Protein AF-K2ABB3-F1 (afdb_monomer_lite)

Radius of gyration: 20.4 Å; chains: 1; bounding box: 61×23×44 Å

Structure (mmCIF, N/CA/C/O backbone):
data_AF-K2ABB3-F1
#
_entry.id   AF-K2ABB3-F1
#
loop_
_atom_site.group_PDB
_atom_site.id
_atom_site.type_symbol
_atom_site.label_atom_id
_atom_site.label_alt_id
_atom_site.label_comp_id
_atom_site.label_asym_id
_atom_site.label_entity_id
_atom_site.label_seq_id
_atom_site.pdbx_PDB_ins_code
_atom_site.Cartn_x
_atom_site.Cartn_y
_atom_site.Cartn_z
_atom_site.occupancy
_atom_site.B_iso_or_equiv
_atom_site.auth_seq_id
_atom_site.auth_comp_id
_atom_site.auth_asym_id
_atom_site.auth_atom_id
_atom_site.pdbx_PDB_model_num
ATOM 1 N N . ASP A 1 1 ? -18.739 -2.730 8.497 1.00 63.31 1 ASP A N 1
ATOM 2 C CA . ASP A 1 1 ? -17.291 -2.444 8.416 1.00 63.31 1 ASP A CA 1
ATOM 3 C C . ASP A 1 1 ? -17.010 -1.209 7.588 1.00 63.31 1 ASP A C 1
ATOM 5 O O . ASP A 1 1 ? -17.335 -1.192 6.406 1.00 63.31 1 ASP A O 1
ATOM 9 N N . TYR A 1 2 ? -16.434 -0.167 8.193 1.00 73.94 2 TYR A N 1
ATOM 10 C CA . TYR A 1 2 ? -15.951 0.973 7.418 1.00 73.94 2 TYR A CA 1
ATOM 11 C C . TYR A 1 2 ? -14.615 0.598 6.795 1.00 73.94 2 TYR A C 1
ATOM 13 O O . TYR A 1 2 ? -13.697 0.142 7.483 1.00 73.94 2 TYR A O 1
ATOM 21 N N . LYS A 1 3 ? -14.526 0.799 5.486 1.00 87.88 3 LYS A N 1
ATOM 22 C CA . LYS A 1 3 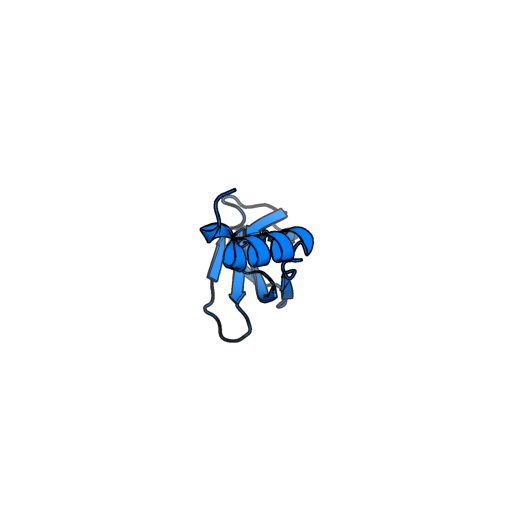? -13.290 0.628 4.740 1.00 87.88 3 LYS A CA 1
ATOM 23 C C . LYS A 1 3 ? -12.576 1.969 4.650 1.00 87.88 3 LYS A C 1
ATOM 25 O O . LYS A 1 3 ? -13.206 3.006 4.452 1.00 87.88 3 LYS A O 1
ATOM 30 N N . ILE A 1 4 ? -11.266 1.935 4.819 1.00 94.25 4 ILE A N 1
ATOM 31 C CA . ILE A 1 4 ? -10.384 3.082 4.681 1.00 94.25 4 ILE A CA 1
ATOM 32 C C . ILE A 1 4 ? -9.785 3.048 3.279 1.00 94.25 4 ILE A C 1
ATOM 34 O O . ILE A 1 4 ? -9.242 2.029 2.848 1.00 94.25 4 ILE A O 1
ATOM 38 N N . GLN A 1 5 ? -9.888 4.179 2.584 1.00 95.12 5 GLN A N 1
ATOM 39 C CA . GLN A 1 5 ? -9.144 4.432 1.360 1.00 95.12 5 GLN A CA 1
ATOM 40 C C . GLN A 1 5 ? -7.769 4.992 1.716 1.00 95.12 5 GLN A C 1
ATOM 42 O O . GLN A 1 5 ? -7.640 5.864 2.575 1.00 95.12 5 GLN A O 1
ATOM 47 N N . SER A 1 6 ? -6.732 4.479 1.070 1.00 95.38 6 SER A N 1
ATOM 48 C CA . SER A 1 6 ? -5.363 4.954 1.228 1.00 95.38 6 SER A CA 1
ATOM 49 C C . SER A 1 6 ? -4.738 5.159 -0.141 1.00 95.38 6 SER A C 1
ATOM 51 O O . SER A 1 6 ? -4.839 4.295 -1.013 1.00 95.38 6 SER A O 1
ATOM 53 N N . ILE A 1 7 ? -4.125 6.326 -0.315 1.00 95.56 7 ILE A N 1
ATOM 54 C CA . ILE A 1 7 ? -3.386 6.697 -1.518 1.00 95.56 7 ILE A CA 1
ATOM 55 C C . ILE A 1 7 ? -1.911 6.487 -1.203 1.00 95.56 7 ILE A C 1
ATOM 57 O O . ILE A 1 7 ? -1.396 7.047 -0.236 1.00 95.56 7 ILE A O 1
ATOM 61 N N . ILE A 1 8 ? -1.252 5.663 -2.005 1.00 95.81 8 ILE A N 1
ATOM 62 C CA . ILE A 1 8 ? 0.182 5.407 -1.912 1.00 95.81 8 ILE A CA 1
ATOM 63 C C . ILE A 1 8 ? 0.792 5.899 -3.213 1.00 95.81 8 ILE A C 1
ATOM 65 O O . ILE A 1 8 ? 0.384 5.464 -4.290 1.00 95.81 8 ILE A O 1
ATOM 69 N N . SER A 1 9 ? 1.754 6.810 -3.110 1.00 93.06 9 SER A N 1
ATOM 70 C CA . SER A 1 9 ? 2.414 7.403 -4.266 1.00 93.06 9 SER A CA 1
ATOM 71 C C . SER A 1 9 ? 3.927 7.268 -4.189 1.00 93.06 9 SER A C 1
ATOM 73 O O . SER A 1 9 ? 4.506 7.387 -3.110 1.00 93.06 9 SER A O 1
ATOM 75 N N . GLY A 1 10 ? 4.561 7.092 -5.341 1.00 91.62 10 GLY A N 1
ATOM 76 C CA . GLY A 1 10 ? 6.010 7.099 -5.494 1.00 91.62 10 GLY A CA 1
ATOM 77 C C . GLY A 1 10 ? 6.414 7.593 -6.879 1.00 91.62 10 GLY A C 1
ATOM 78 O O . GLY A 1 10 ? 5.578 7.716 -7.775 1.00 91.62 10 GLY A O 1
ATOM 79 N N . SER A 1 11 ? 7.699 7.875 -7.051 1.00 93.31 11 SER A N 1
ATOM 80 C CA . SER A 1 11 ? 8.277 8.260 -8.336 1.00 93.31 11 SER A CA 1
ATOM 81 C C . SER A 1 11 ? 9.579 7.518 -8.586 1.00 93.31 11 SER A C 1
ATOM 83 O O . SER A 1 11 ? 10.283 7.167 -7.638 1.00 93.31 11 SER A O 1
ATOM 85 N N . THR A 1 12 ? 9.899 7.329 -9.856 1.00 94.31 12 THR A N 1
ATOM 86 C CA . THR A 1 12 ? 11.163 6.766 -10.332 1.00 94.31 12 THR A CA 1
ATOM 87 C C . THR A 1 12 ? 11.890 7.789 -11.198 1.00 94.31 12 THR A C 1
ATOM 89 O O . THR A 1 12 ? 11.278 8.704 -11.752 1.00 94.31 12 THR A O 1
ATOM 92 N N . ASP A 1 13 ? 13.207 7.659 -11.284 1.00 93.62 13 ASP A N 1
ATOM 93 C CA . ASP A 1 13 ? 14.074 8.440 -12.172 1.00 93.62 13 ASP A CA 1
ATOM 94 C C . ASP A 1 13 ? 14.079 7.910 -13.615 1.00 93.62 13 ASP A C 1
ATOM 96 O O . ASP A 1 13 ? 14.438 8.638 -14.539 1.00 93.62 13 ASP A O 1
ATOM 100 N N . GLU A 1 14 ? 13.596 6.684 -13.822 1.00 93.25 14 GLU A N 1
ATOM 101 C CA . GLU A 1 14 ? 13.417 6.049 -15.128 1.00 93.25 14 GLU A CA 1
ATOM 102 C C . GLU A 1 14 ? 11.975 5.548 -15.336 1.00 93.25 14 GLU A C 1
ATOM 104 O O . GLU A 1 14 ? 11.212 5.370 -14.382 1.00 93.25 14 GLU A O 1
ATOM 109 N N . LEU A 1 15 ? 11.572 5.318 -16.593 1.00 95.75 15 LEU A N 1
ATOM 110 C CA . LEU A 1 15 ? 10.238 4.800 -16.922 1.00 95.75 15 LEU A CA 1
ATOM 111 C C . LEU A 1 15 ? 10.064 3.367 -16.406 1.00 95.75 15 LEU A C 1
ATOM 113 O O . LEU A 1 15 ? 10.672 2.431 -16.929 1.00 95.75 15 LEU A O 1
ATOM 117 N N . ALA A 1 16 ? 9.157 3.187 -15.448 1.00 95.75 16 ALA A N 1
ATOM 118 C CA . ALA A 1 16 ? 8.900 1.890 -14.840 1.00 95.75 16 ALA A CA 1
ATOM 119 C C . ALA A 1 16 ? 7.404 1.614 -14.668 1.00 95.75 16 ALA A C 1
ATOM 121 O O . ALA A 1 16 ? 6.564 2.509 -14.696 1.00 95.75 16 ALA A O 1
ATOM 122 N N . THR A 1 17 ? 7.058 0.346 -14.496 1.00 95.12 17 THR A N 1
ATOM 123 C CA . THR A 1 17 ? 5.780 -0.082 -13.914 1.00 95.12 17 THR A CA 1
ATOM 124 C C . THR A 1 17 ? 5.911 -0.115 -12.395 1.00 95.12 17 THR A C 1
ATOM 126 O O . THR A 1 17 ? 7.008 -0.333 -11.886 1.00 95.12 17 THR A O 1
ATOM 129 N N . GLY A 1 18 ? 4.812 0.104 -11.671 1.00 94.50 18 GLY A N 1
ATOM 130 C CA . GLY A 1 18 ? 4.784 0.093 -10.208 1.00 94.50 18 GLY A CA 1
ATOM 131 C C . GLY A 1 18 ? 3.826 -0.964 -9.659 1.00 94.50 18 GLY A C 1
ATOM 132 O O . GLY A 1 18 ? 2.695 -1.089 -10.127 1.00 94.50 18 GLY A O 1
ATOM 133 N N . GLU A 1 19 ? 4.261 -1.684 -8.630 1.00 95.69 19 GLU A N 1
ATOM 134 C CA . GLU A 1 19 ? 3.471 -2.619 -7.827 1.00 95.69 19 GLU A CA 1
ATOM 135 C C . GLU A 1 19 ? 3.591 -2.227 -6.347 1.00 95.69 19 GLU A C 1
ATOM 137 O O . GLU A 1 19 ? 4.691 -2.084 -5.813 1.00 95.69 19 GLU A O 1
ATOM 142 N N . ILE A 1 20 ? 2.466 -2.077 -5.652 1.00 96.62 20 ILE A N 1
ATOM 143 C CA . ILE A 1 20 ? 2.441 -1.945 -4.194 1.00 96.62 20 ILE A CA 1
ATOM 144 C C . ILE A 1 20 ? 2.293 -3.341 -3.603 1.00 96.62 20 ILE A C 1
ATOM 146 O O . ILE A 1 20 ? 1.275 -4.004 -3.809 1.00 96.62 20 ILE A O 1
ATOM 150 N N . LEU A 1 21 ? 3.279 -3.764 -2.819 1.00 96.31 21 LEU A N 1
ATOM 151 C CA . LEU A 1 21 ? 3.181 -4.953 -1.981 1.00 96.31 21 LEU A CA 1
ATOM 152 C C . LEU A 1 21 ? 2.800 -4.515 -0.575 1.00 96.31 21 LEU A C 1
ATOM 154 O O . LEU A 1 21 ? 3.449 -3.634 -0.012 1.00 96.31 21 LEU A O 1
ATOM 158 N N . TYR A 1 22 ? 1.759 -5.106 -0.004 1.00 97.31 22 TYR A N 1
ATOM 159 C CA . TYR A 1 22 ? 1.251 -4.709 1.302 1.00 97.31 22 TYR A CA 1
ATOM 160 C C . TYR A 1 22 ? 0.698 -5.889 2.091 1.00 97.31 22 TYR A C 1
ATOM 162 O O . TYR A 1 22 ? 0.233 -6.870 1.520 1.00 97.31 22 TYR A O 1
ATOM 170 N N . LYS A 1 23 ? 0.692 -5.769 3.418 1.00 97.44 23 LYS A N 1
ATOM 171 C CA . LYS A 1 23 ? 0.106 -6.761 4.322 1.00 97.44 23 LYS A CA 1
ATOM 172 C C . LYS A 1 23 ? -0.489 -6.131 5.572 1.00 97.44 23 LYS A C 1
ATOM 174 O O . LYS A 1 23 ? -0.111 -5.033 5.985 1.00 97.44 23 LYS A O 1
ATOM 179 N N . GLU A 1 24 ? -1.443 -6.840 6.162 1.00 97.06 24 GLU A N 1
ATOM 180 C CA . GLU A 1 24 ? -2.095 -6.461 7.415 1.00 97.06 24 GLU A CA 1
ATOM 181 C C . GLU A 1 24 ? -1.229 -6.894 8.609 1.00 97.06 24 GLU A C 1
ATOM 183 O O . GLU A 1 24 ? -1.002 -8.082 8.827 1.00 97.06 24 GLU A O 1
ATOM 188 N N . GLY A 1 25 ? -0.720 -5.942 9.391 1.00 95.25 25 GLY A N 1
ATOM 189 C CA . GLY A 1 25 ? 0.226 -6.223 10.470 1.00 95.25 25 GLY A CA 1
ATOM 190 C C . GLY A 1 25 ? 1.510 -6.917 9.987 1.00 95.25 25 GLY A C 1
ATOM 191 O O . GLY A 1 25 ? 1.853 -6.905 8.807 1.00 95.25 25 GLY A O 1
ATOM 192 N N . ARG A 1 26 ? 2.264 -7.524 10.912 1.00 91.00 26 ARG A N 1
ATOM 193 C CA . ARG A 1 26 ? 3.514 -8.231 10.565 1.00 91.00 26 ARG A CA 1
ATOM 194 C C . ARG A 1 26 ? 3.291 -9.641 10.016 1.00 91.00 26 ARG A C 1
ATOM 196 O O . ARG A 1 26 ? 4.139 -10.118 9.261 1.00 91.00 26 ARG A O 1
ATOM 203 N N . THR A 1 27 ? 2.183 -10.271 10.398 1.00 92.12 27 THR A N 1
ATOM 204 C CA . THR A 1 27 ? 1.883 -11.693 10.162 1.00 92.12 27 THR A CA 1
ATOM 205 C C . THR A 1 27 ? 0.743 -11.928 9.175 1.00 92.12 27 THR A C 1
ATOM 207 O O . THR A 1 27 ? 0.376 -13.077 8.966 1.00 92.12 27 THR A O 1
ATOM 210 N N . GLY A 1 28 ? 0.133 -10.876 8.625 1.00 93.56 28 GLY A N 1
ATOM 211 C CA . GLY A 1 28 ? -0.893 -11.029 7.597 1.00 93.56 28 GLY A CA 1
ATOM 212 C C . GLY A 1 28 ? -0.309 -11.444 6.250 1.00 93.56 28 GLY A C 1
ATOM 213 O O . GLY A 1 28 ? 0.894 -11.312 6.017 1.00 93.56 28 GLY A O 1
ATOM 214 N N . ASP A 1 29 ? -1.193 -11.899 5.365 1.00 96.25 29 ASP A N 1
ATOM 215 C CA . ASP A 1 29 ? -0.831 -12.330 4.017 1.00 96.25 29 ASP A CA 1
ATOM 216 C C . ASP A 1 29 ? -0.304 -11.169 3.169 1.00 96.25 29 ASP A C 1
ATOM 218 O O . ASP A 1 29 ? -0.849 -10.056 3.203 1.00 96.25 29 ASP A O 1
ATOM 222 N N . ASP A 1 30 ? 0.717 -11.459 2.364 1.00 95.50 30 ASP A N 1
ATOM 223 C CA . ASP A 1 30 ? 1.226 -10.531 1.364 1.00 95.50 30 ASP A CA 1
ATOM 224 C C . ASP A 1 30 ? 0.215 -10.377 0.223 1.00 95.50 30 ASP A C 1
ATOM 226 O O . ASP A 1 30 ? -0.232 -11.338 -0.405 1.00 95.50 30 ASP A O 1
ATOM 230 N N . LYS A 1 31 ? -0.136 -9.127 -0.058 1.00 96.69 31 LYS A N 1
ATOM 231 C CA . LYS A 1 31 ? -1.035 -8.718 -1.132 1.00 96.69 31 LYS A CA 1
ATOM 232 C C . LYS A 1 31 ? -0.306 -7.786 -2.081 1.00 96.69 31 LYS A C 1
ATOM 234 O O . LYS A 1 31 ? 0.653 -7.113 -1.710 1.00 96.69 31 LYS A O 1
ATOM 239 N N . LYS A 1 32 ? -0.789 -7.744 -3.318 1.00 95.69 32 LYS A N 1
ATOM 240 C CA . LYS A 1 32 ? -0.232 -6.939 -4.403 1.00 95.69 32 LYS A CA 1
ATOM 241 C C . LYS A 1 32 ? -1.314 -6.045 -4.989 1.00 95.69 32 LYS A C 1
ATOM 243 O O . LYS A 1 32 ? -2.483 -6.431 -5.036 1.00 95.69 32 LYS A O 1
ATOM 248 N N . PHE A 1 33 ? -0.923 -4.849 -5.400 1.00 95.50 33 PHE A N 1
ATOM 249 C CA . PHE A 1 33 ? -1.767 -3.904 -6.115 1.00 95.50 33 PHE A CA 1
ATOM 250 C C . PHE A 1 33 ? -0.945 -3.270 -7.235 1.00 95.50 33 PHE A C 1
ATOM 252 O O . PHE A 1 33 ? 0.044 -2.587 -6.971 1.00 95.50 33 PHE A O 1
ATOM 259 N N . GLU A 1 34 ? -1.341 -3.511 -8.479 1.00 93.94 34 GLU A N 1
ATOM 260 C CA . GLU A 1 34 ? -0.708 -2.897 -9.645 1.00 93.94 34 GLU A CA 1
ATOM 261 C C . GLU A 1 34 ? -1.117 -1.428 -9.743 1.00 93.94 34 GLU A C 1
ATOM 263 O O . GLU A 1 34 ? -2.292 -1.087 -9.611 1.00 93.94 34 GLU A O 1
ATOM 268 N N . VAL A 1 35 ? -0.136 -0.546 -9.928 1.00 90.06 35 VAL A N 1
ATOM 269 C CA . VAL A 1 35 ? -0.342 0.902 -9.829 1.00 90.06 35 VAL A CA 1
ATOM 270 C C . VAL A 1 35 ? -0.619 1.542 -11.186 1.00 90.06 35 VAL A C 1
ATOM 272 O O . VAL A 1 35 ? -1.523 2.365 -11.316 1.00 90.06 35 VAL A O 1
ATOM 275 N N . ASN A 1 36 ? 0.141 1.151 -12.208 1.00 81.56 36 ASN A N 1
ATOM 276 C CA . ASN A 1 36 ? 0.020 1.678 -13.562 1.00 81.56 36 ASN A CA 1
ATOM 277 C C . ASN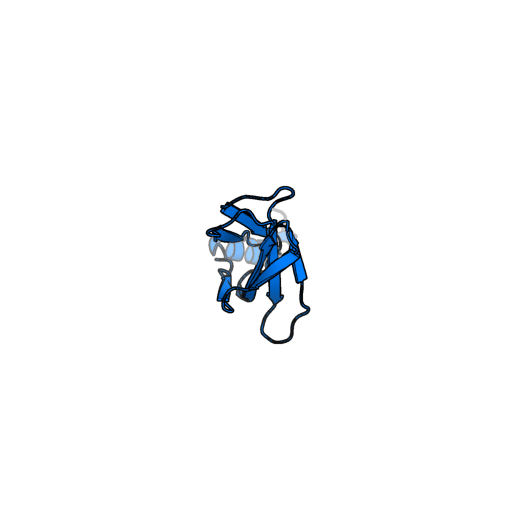 A 1 36 ? 0.020 0.506 -14.546 1.00 81.56 36 ASN A C 1
ATOM 279 O O . ASN A 1 36 ? 0.878 -0.369 -14.458 1.00 81.56 36 ASN A O 1
ATOM 283 N N . SER A 1 37 ? -0.879 0.534 -15.529 1.00 76.69 37 SER A N 1
ATOM 284 C CA . SER A 1 37 ? -0.888 -0.431 -16.638 1.00 76.69 37 SER A CA 1
ATOM 285 C C . SER A 1 37 ? 0.184 -0.144 -17.698 1.00 76.69 37 SER A C 1
ATOM 287 O O . SER A 1 37 ? 0.471 -1.002 -18.527 1.00 76.69 37 SER A O 1
ATOM 289 N N . ALA A 1 38 ? 0.758 1.063 -17.695 1.00 87.75 38 ALA A N 1
ATOM 290 C CA . ALA A 1 38 ? 1.813 1.492 -18.606 1.00 87.75 38 ALA A CA 1
ATOM 291 C C . ALA A 1 38 ? 2.985 2.118 -17.826 1.00 87.75 38 ALA A C 1
ATOM 293 O O . ALA A 1 38 ? 2.749 2.720 -16.771 1.00 87.75 38 ALA A O 1
ATOM 294 N N . PRO A 1 39 ? 4.230 2.014 -18.332 1.00 92.62 39 PRO A N 1
ATOM 295 C CA . PRO A 1 39 ? 5.386 2.616 -17.684 1.00 92.62 39 PRO A CA 1
ATOM 296 C C . PRO A 1 39 ? 5.254 4.135 -17.534 1.00 92.62 39 PRO A C 1
ATOM 298 O O . PRO A 1 39 ? 4.832 4.827 -18.461 1.00 92.62 39 PRO A O 1
ATOM 301 N N . SER A 1 40 ? 5.629 4.667 -16.374 1.00 94.69 40 SER A N 1
ATOM 302 C CA . SER A 1 40 ? 5.650 6.109 -16.111 1.00 94.69 40 SER A CA 1
ATOM 303 C C . SER A 1 40 ? 6.673 6.452 -15.028 1.00 94.69 40 SER A C 1
ATOM 305 O O . SER A 1 40 ? 7.181 5.559 -14.359 1.00 94.69 40 SER A O 1
ATOM 307 N N . PHE A 1 41 ? 6.933 7.743 -14.831 1.00 94.50 41 PHE A N 1
ATOM 308 C CA . PHE A 1 41 ? 7.759 8.236 -13.724 1.00 94.50 41 PHE A CA 1
ATOM 309 C C . PHE A 1 41 ? 6.981 8.399 -12.409 1.00 94.50 41 PHE A C 1
ATOM 311 O O . PHE A 1 41 ? 7.584 8.649 -11.369 1.00 94.50 41 PHE A O 1
ATOM 318 N N . SER A 1 42 ? 5.643 8.329 -12.440 1.00 93.19 42 SER A N 1
ATOM 319 C CA . SER A 1 42 ? 4.785 8.593 -11.280 1.00 93.19 42 SER A CA 1
ATOM 320 C C . SER A 1 42 ? 3.781 7.468 -11.056 1.00 93.19 42 SER A C 1
ATOM 322 O O . SER A 1 42 ? 2.945 7.151 -11.903 1.00 93.19 42 SER A O 1
ATOM 324 N N . HIS A 1 43 ? 3.837 6.887 -9.866 1.00 92.44 43 HIS A N 1
ATOM 325 C CA . HIS A 1 43 ? 3.013 5.760 -9.462 1.00 92.44 43 HIS A CA 1
ATOM 326 C C . HIS A 1 43 ? 2.049 6.215 -8.378 1.00 92.44 43 HIS A C 1
ATOM 328 O O . HIS A 1 43 ? 2.496 6.684 -7.334 1.00 92.44 43 HIS A O 1
ATOM 334 N N . ILE A 1 44 ? 0.739 6.082 -8.602 1.00 93.75 44 ILE A N 1
ATOM 335 C CA . ILE A 1 44 ? -0.301 6.396 -7.613 1.00 93.75 44 ILE A CA 1
ATOM 336 C C . ILE A 1 44 ? -1.287 5.234 -7.519 1.00 93.75 44 ILE A C 1
ATOM 338 O O . ILE A 1 44 ? -2.067 4.996 -8.437 1.00 93.75 44 ILE A O 1
ATOM 342 N N . GLY A 1 45 ? -1.255 4.507 -6.403 1.00 94.38 45 GLY A N 1
ATOM 343 C CA . GLY A 1 45 ? -2.162 3.395 -6.135 1.00 94.38 45 GLY A CA 1
ATOM 344 C C . GLY A 1 45 ? -3.187 3.764 -5.073 1.00 94.38 45 GLY A C 1
ATOM 345 O O . GLY A 1 45 ? -2.853 4.380 -4.060 1.00 94.38 45 GLY A O 1
ATOM 346 N N . VAL A 1 46 ? -4.443 3.373 -5.297 1.00 95.44 46 VAL A N 1
ATOM 347 C CA . VAL A 1 46 ? -5.560 3.666 -4.391 1.00 95.44 46 VAL A CA 1
ATOM 348 C C . VAL A 1 46 ? -6.147 2.359 -3.873 1.00 95.44 46 VAL A C 1
ATOM 350 O O . VAL A 1 46 ? -6.923 1.696 -4.558 1.00 95.44 46 VAL A O 1
ATOM 353 N N . ILE A 1 47 ? -5.808 1.999 -2.635 1.00 95.62 47 ILE A N 1
ATOM 354 C CA . ILE A 1 47 ? -6.344 0.801 -1.981 1.00 95.62 47 ILE A CA 1
ATOM 355 C C . ILE A 1 47 ? -7.551 1.212 -1.137 1.00 95.62 47 ILE A C 1
ATOM 357 O O . ILE A 1 47 ? -7.432 2.008 -0.210 1.00 95.62 47 ILE A O 1
ATOM 361 N N . THR A 1 48 ? -8.731 0.681 -1.461 1.00 94.50 48 THR A N 1
ATOM 362 C CA . THR A 1 48 ? -10.023 1.093 -0.872 1.00 94.50 48 THR A CA 1
ATOM 363 C C . THR A 1 48 ? -10.552 0.141 0.196 1.00 94.50 48 THR A C 1
ATOM 365 O O . THR A 1 48 ? -11.665 0.319 0.687 1.00 94.50 48 THR A O 1
ATOM 368 N N . SER A 1 49 ? -9.795 -0.902 0.534 1.00 93.06 49 SER A N 1
ATOM 369 C CA . SER A 1 49 ? -10.273 -2.033 1.333 1.00 93.06 49 SER A CA 1
ATOM 370 C C . SER A 1 49 ? -9.555 -2.211 2.667 1.00 93.06 49 SER A C 1
ATOM 372 O O . SER A 1 49 ? -9.671 -3.280 3.268 1.00 93.06 49 SER A O 1
ATOM 374 N N . PHE A 1 50 ? -8.802 -1.216 3.136 1.00 95.50 50 PHE A N 1
ATOM 375 C CA . PHE A 1 50 ? -8.143 -1.316 4.436 1.00 95.50 50 PHE A CA 1
ATOM 376 C C . PHE A 1 50 ? -9.160 -1.257 5.574 1.00 95.50 50 PHE A C 1
ATOM 378 O O . PHE A 1 50 ? -10.132 -0.502 5.530 1.00 95.50 50 PHE A O 1
ATOM 385 N N . LYS A 1 51 ? -8.942 -2.067 6.607 1.00 94.25 51 LYS A N 1
ATOM 386 C CA . LYS A 1 51 ? -9.756 -2.052 7.824 1.00 94.25 51 LYS A CA 1
ATOM 387 C C . LYS A 1 51 ? -9.365 -0.853 8.680 1.00 94.25 51 LYS A C 1
ATOM 389 O O . LYS A 1 51 ? -8.189 -0.521 8.761 1.00 94.25 51 LYS A O 1
ATOM 394 N N . SER A 1 52 ? -10.335 -0.229 9.344 1.00 93.62 52 SER A N 1
ATOM 395 C CA . SER A 1 52 ? -10.087 0.883 10.270 1.00 93.62 52 SER A CA 1
ATOM 396 C C . SER A 1 52 ? -9.349 0.439 11.536 1.00 93.62 52 SER A C 1
ATOM 398 O O . SER A 1 52 ? -9.700 -0.588 12.115 1.00 93.62 52 SER A O 1
ATOM 400 N N . GLY A 1 53 ? -8.420 1.257 12.034 1.00 93.06 53 GLY A N 1
ATOM 401 C CA . GLY A 1 53 ? -7.706 1.013 13.291 1.00 93.06 53 GLY A CA 1
ATOM 402 C C . GLY A 1 53 ? -6.641 -0.082 13.228 1.00 93.06 53 GLY A C 1
ATOM 403 O O . GLY A 1 53 ? -6.217 -0.566 14.276 1.00 93.06 53 GLY A O 1
ATOM 404 N N . VAL A 1 54 ? -6.228 -0.471 12.024 1.00 95.25 54 VAL A N 1
ATOM 405 C CA . VAL A 1 54 ? -5.254 -1.533 11.757 1.00 95.25 54 VAL A CA 1
ATOM 406 C C . VAL A 1 54 ? -3.982 -0.948 11.140 1.00 95.25 54 VAL A C 1
ATOM 408 O O . VAL A 1 54 ? -4.038 0.023 10.378 1.00 95.25 54 VAL A O 1
ATOM 411 N N . VAL A 1 55 ? -2.832 -1.538 11.482 1.00 97.06 55 VAL A N 1
ATOM 412 C CA . VAL A 1 55 ? -1.532 -1.218 10.875 1.00 97.06 55 VAL A CA 1
ATOM 413 C C . VAL A 1 55 ? -1.352 -2.041 9.607 1.00 97.06 55 VAL A C 1
ATOM 415 O O . VAL A 1 55 ? -1.473 -3.263 9.646 1.00 97.06 55 VAL A O 1
ATOM 418 N N . TYR A 1 56 ? -1.004 -1.384 8.509 1.00 97.56 56 TYR A N 1
ATOM 419 C CA . TYR A 1 56 ? -0.575 -2.019 7.269 1.00 97.56 56 TYR A CA 1
ATOM 420 C C . TYR A 1 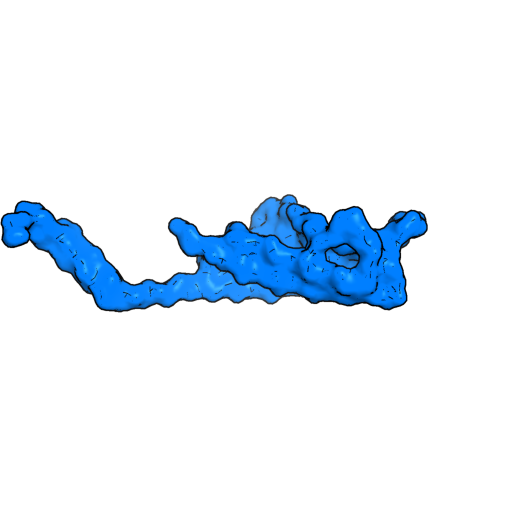56 ? 0.902 -1.730 7.028 1.00 97.56 56 TYR A C 1
ATOM 422 O O . TYR A 1 56 ? 1.344 -0.597 7.207 1.00 97.56 56 TYR A O 1
ATOM 430 N N . TYR A 1 57 ? 1.653 -2.745 6.614 1.00 97.62 57 TYR A N 1
ATOM 431 C CA . TYR A 1 57 ? 3.010 -2.568 6.103 1.00 97.62 57 TYR A CA 1
ATOM 432 C C . TYR A 1 57 ? 2.965 -2.617 4.588 1.00 97.62 57 TYR A C 1
ATOM 434 O O . TYR A 1 57 ? 2.256 -3.458 4.037 1.00 97.62 57 TYR A O 1
ATOM 442 N N . PHE A 1 58 ? 3.698 -1.734 3.921 1.00 96.69 58 PHE A N 1
ATOM 443 C CA . PHE A 1 58 ? 3.757 -1.718 2.467 1.00 96.69 58 PHE A CA 1
ATOM 444 C C . PHE A 1 58 ? 5.125 -1.287 1.950 1.00 96.69 58 PHE A C 1
ATOM 446 O O . PHE A 1 58 ? 5.877 -0.593 2.631 1.00 96.69 58 PHE A O 1
ATOM 453 N N . LYS A 1 59 ? 5.411 -1.675 0.713 1.00 96.19 59 LYS A N 1
ATOM 454 C CA . LYS A 1 59 ? 6.558 -1.232 -0.078 1.00 96.19 59 LYS A CA 1
ATOM 455 C C . LYS A 1 59 ? 6.155 -1.140 -1.540 1.00 96.19 59 LYS A C 1
ATOM 457 O O . LYS A 1 59 ? 5.224 -1.819 -1.978 1.00 96.19 59 LYS A O 1
ATOM 462 N N . VAL A 1 60 ? 6.855 -0.306 -2.291 1.00 95.56 60 VAL A N 1
ATOM 463 C CA . VAL A 1 60 ? 6.636 -0.139 -3.727 1.00 95.56 60 VAL A CA 1
ATOM 464 C C . VAL A 1 60 ? 7.768 -0.837 -4.459 1.00 95.56 60 VAL A C 1
ATOM 466 O O . VAL A 1 60 ? 8.939 -0.578 -4.188 1.00 95.56 60 VAL A O 1
ATOM 469 N N . LYS A 1 61 ? 7.421 -1.742 -5.366 1.00 95.25 61 LYS A N 1
ATOM 470 C CA . LYS A 1 61 ? 8.346 -2.357 -6.309 1.00 95.25 61 LYS A CA 1
ATOM 471 C C . LYS A 1 61 ? 8.131 -1.715 -7.669 1.00 95.25 61 LYS A C 1
ATOM 473 O O . LYS A 1 61 ? 7.008 -1.712 -8.164 1.00 95.25 61 LYS A O 1
ATOM 478 N N . SER A 1 62 ? 9.204 -1.240 -8.281 1.00 95.31 62 SER A N 1
ATOM 479 C CA . SER A 1 62 ? 9.180 -0.721 -9.643 1.00 95.31 62 SER A CA 1
ATOM 480 C C . SER A 1 62 ? 9.989 -1.617 -10.570 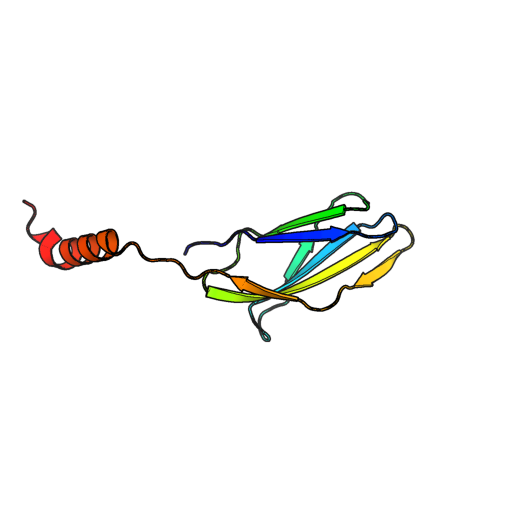1.00 95.31 62 SER A C 1
ATOM 482 O O . SER A 1 62 ? 11.015 -2.159 -10.157 1.00 95.31 62 SER A O 1
ATOM 484 N N . THR A 1 63 ? 9.510 -1.802 -11.800 1.00 95.31 63 THR A N 1
ATOM 485 C CA . THR A 1 63 ? 10.179 -2.612 -12.832 1.00 95.31 63 THR A CA 1
ATOM 486 C C . THR A 1 63 ? 10.233 -1.841 -14.142 1.00 95.31 63 THR A C 1
ATOM 488 O O . THR A 1 63 ? 9.181 -1.458 -14.662 1.00 95.31 63 THR A O 1
ATOM 491 N N . ASP A 1 64 ? 11.432 -1.596 -14.662 1.00 94.62 64 ASP A N 1
ATOM 492 C CA . ASP A 1 64 ? 11.619 -0.916 -15.947 1.00 94.62 64 ASP A CA 1
ATOM 493 C C . ASP A 1 64 ? 11.298 -1.835 -17.144 1.00 94.62 64 ASP A C 1
ATOM 495 O O . ASP A 1 64 ? 10.974 -3.017 -16.996 1.00 94.62 64 ASP A O 1
ATOM 499 N N . SER A 1 65 ? 11.380 -1.290 -18.361 1.00 91.56 65 SER A N 1
ATOM 500 C CA . SER A 1 65 ? 11.122 -2.066 -19.588 1.00 91.56 65 SER A CA 1
ATOM 501 C C . SER A 1 65 ? 12.233 -3.071 -19.928 1.00 91.56 65 SER A C 1
ATOM 503 O O . SER A 1 65 ? 12.007 -3.971 -20.736 1.00 91.56 65 SER A O 1
ATOM 505 N N . ALA A 1 66 ? 13.421 -2.927 -19.333 1.00 94.19 66 ALA A N 1
ATOM 506 C CA . ALA A 1 66 ? 14.541 -3.855 -19.478 1.00 94.19 66 ALA A CA 1
ATOM 507 C C . ALA A 1 66 ? 14.477 -5.022 -18.468 1.00 94.19 66 ALA A C 1
ATOM 509 O O . ALA A 1 66 ? 15.243 -5.978 -18.583 1.00 94.19 66 ALA A O 1
ATOM 510 N N . GLY A 1 67 ? 13.546 -4.971 -17.510 1.00 93.12 67 GLY A N 1
ATOM 511 C CA . GLY A 1 67 ? 13.360 -5.969 -16.461 1.00 93.12 67 GLY A CA 1
ATOM 512 C C . GLY A 1 67 ? 14.151 -5.695 -15.179 1.00 93.12 67 GLY A C 1
ATOM 513 O O . GLY A 1 67 ? 14.136 -6.541 -14.281 1.00 93.12 67 GLY A O 1
ATOM 514 N N . ASN A 1 68 ? 14.814 -4.542 -15.046 1.00 94.94 68 ASN A N 1
ATOM 515 C CA . ASN A 1 68 ? 15.464 -4.161 -13.795 1.00 94.94 68 ASN A CA 1
ATOM 516 C C . ASN A 1 68 ? 14.402 -3.819 -12.751 1.00 94.94 68 ASN A C 1
ATOM 518 O O . ASN A 1 68 ? 13.463 -3.068 -13.017 1.00 94.94 68 ASN A O 1
ATOM 522 N N . THR A 1 69 ? 14.562 -4.361 -11.542 1.00 94.88 69 THR A N 1
ATOM 523 C CA . THR A 1 69 ? 13.615 -4.145 -10.445 1.00 94.88 69 THR A CA 1
ATOM 524 C C . THR A 1 69 ? 14.266 -3.434 -9.274 1.00 94.88 69 THR A C 1
ATOM 526 O O . THR A 1 69 ? 15.300 -3.884 -8.779 1.00 94.88 69 THR A O 1
ATOM 529 N N . VAL A 1 70 ? 13.596 -2.413 -8.749 1.00 94.75 70 VAL A N 1
ATOM 530 C CA . VAL A 1 70 ? 13.948 -1.757 -7.486 1.00 94.75 70 VAL A CA 1
ATOM 531 C C . VAL A 1 70 ? 12.774 -1.851 -6.520 1.00 94.75 70 VAL A C 1
ATOM 533 O O . VAL A 1 70 ? 11.616 -1.892 -6.928 1.00 94.75 70 VAL A O 1
ATOM 536 N N . THR A 1 71 ? 13.054 -1.944 -5.223 1.00 95.31 71 THR A N 1
ATOM 537 C CA . THR A 1 71 ? 12.025 -1.951 -4.176 1.00 95.31 71 THR A CA 1
ATOM 538 C C . THR A 1 71 ? 12.340 -0.864 -3.160 1.00 95.31 71 THR A C 1
ATOM 540 O O . THR A 1 71 ? 13.496 -0.698 -2.776 1.00 95.31 71 THR A O 1
ATOM 543 N N . SER A 1 72 ? 11.320 -0.123 -2.735 1.00 95.50 72 SER A N 1
ATOM 544 C CA . SER A 1 72 ? 11.447 0.891 -1.692 1.00 95.50 72 SER A CA 1
ATOM 545 C C . SER A 1 72 ? 11.765 0.273 -0.329 1.00 95.50 72 SER A C 1
ATOM 547 O O . SER A 1 72 ? 11.614 -0.932 -0.114 1.00 95.50 72 SER A O 1
ATOM 549 N N . SER A 1 73 ? 12.094 1.128 0.638 1.00 96.44 73 SER A N 1
ATOM 550 C CA . SER A 1 73 ? 12.027 0.772 2.056 1.00 96.44 73 SER A CA 1
ATOM 551 C C . SER A 1 73 ? 10.622 0.302 2.453 1.00 96.44 73 SER A C 1
ATOM 553 O O . SER A 1 73 ? 9.632 0.636 1.793 1.00 96.44 73 SER A O 1
ATOM 555 N N . ASP A 1 74 ? 10.537 -0.439 3.558 1.00 95.81 74 ASP A N 1
ATOM 556 C CA . ASP A 1 74 ? 9.260 -0.790 4.177 1.00 95.81 74 ASP A CA 1
ATOM 557 C C . ASP A 1 74 ? 8.663 0.426 4.901 1.00 95.81 74 ASP A C 1
ATOM 559 O O . ASP A 1 74 ? 9.318 1.072 5.723 1.00 95.81 74 ASP A O 1
ATOM 563 N N . TYR A 1 75 ? 7.389 0.698 4.639 1.00 97.00 75 TYR A N 1
ATOM 564 C CA . TYR A 1 75 ? 6.597 1.728 5.302 1.00 97.00 75 TYR A CA 1
ATOM 565 C C . TYR A 1 75 ? 5.495 1.096 6.149 1.00 97.00 75 TYR A C 1
ATOM 567 O O . TYR A 1 75 ? 5.012 0.001 5.860 1.00 97.00 75 TYR A O 1
ATOM 575 N N . ALA A 1 76 ? 5.068 1.809 7.191 1.00 97.19 76 ALA A N 1
ATOM 576 C CA . ALA A 1 76 ? 3.940 1.426 8.028 1.00 97.19 76 ALA A CA 1
ATOM 577 C C . ALA A 1 76 ? 2.874 2.526 8.016 1.00 97.19 76 ALA A C 1
ATOM 579 O O . ALA A 1 76 ? 3.177 3.700 8.224 1.00 97.19 76 ALA A O 1
ATOM 580 N N . LEU A 1 77 ? 1.619 2.134 7.811 1.00 96.06 77 LEU A N 1
ATOM 581 C CA . LEU A 1 77 ? 0.453 3.006 7.834 1.00 96.06 77 LEU A CA 1
ATOM 582 C C . LEU A 1 77 ? -0.520 2.528 8.910 1.00 96.06 77 LEU A C 1
ATOM 584 O O . LEU A 1 77 ? -1.083 1.439 8.806 1.00 96.06 77 LEU A O 1
ATOM 588 N N . LEU A 1 78 ? -0.759 3.356 9.927 1.00 96.38 78 LEU A N 1
ATOM 589 C CA . LEU A 1 78 ? -1.857 3.146 10.867 1.00 96.38 78 LEU A CA 1
ATOM 590 C C . LEU A 1 78 ? -3.118 3.809 10.315 1.00 96.38 78 LEU A C 1
ATOM 592 O O . LEU A 1 78 ? -3.196 5.031 10.199 1.00 96.38 78 LEU A O 1
ATOM 596 N N . THR A 1 79 ? -4.119 2.998 9.997 1.00 95.44 79 THR A N 1
ATOM 597 C CA . THR A 1 79 ? -5.410 3.509 9.532 1.00 95.44 79 THR A CA 1
ATOM 598 C C . THR A 1 79 ? -6.197 4.156 10.675 1.00 95.44 79 THR A C 1
ATOM 600 O O . THR A 1 79 ? -6.128 3.701 11.825 1.00 95.44 79 THR A O 1
ATOM 603 N N . PRO A 1 80 ? -6.986 5.208 10.393 1.00 92.00 80 PRO A N 1
ATOM 604 C CA . PRO A 1 80 ? -7.788 5.861 11.412 1.00 92.00 80 PRO A CA 1
ATOM 605 C C . PRO A 1 80 ? -8.801 4.883 12.007 1.00 92.00 80 PRO A C 1
ATOM 607 O O . PRO A 1 80 ? -9.381 4.041 11.316 1.00 92.00 80 PRO A O 1
ATOM 610 N N . LYS A 1 81 ? -9.039 5.022 13.311 1.00 88.00 81 LYS A N 1
ATOM 611 C CA . LYS A 1 81 ? -10.178 4.385 13.969 1.00 88.00 81 LYS A CA 1
ATOM 612 C C . LYS A 1 81 ? -11.445 5.148 13.610 1.00 88.00 81 LYS A C 1
ATOM 614 O O . LYS A 1 81 ? -11.427 6.373 13.483 1.00 88.00 81 LYS A O 1
ATOM 619 N N . GLN A 1 82 ? -12.550 4.426 13.482 1.00 76.56 82 GLN A N 1
ATOM 620 C CA . GLN A 1 82 ? -13.852 5.061 13.339 1.00 76.56 82 GLN A CA 1
ATOM 621 C C . GLN A 1 82 ? -14.130 5.911 14.577 1.00 76.56 82 GLN A C 1
ATOM 623 O O . GLN A 1 82 ? -14.088 5.411 15.703 1.00 76.56 82 GLN A O 1
ATOM 628 N N . ARG A 1 83 ? -14.425 7.195 14.370 1.00 73.69 83 ARG A N 1
ATOM 629 C CA . ARG A 1 83 ? -15.053 7.995 15.418 1.00 73.69 83 ARG A CA 1
ATOM 630 C C . ARG A 1 83 ? -16.522 7.615 15.438 1.00 73.69 83 ARG A C 1
ATOM 632 O O . ARG A 1 83 ? -17.223 7.820 14.452 1.00 73.69 83 ARG A O 1
ATOM 639 N N . GLN A 1 84 ? -16.972 7.037 16.541 1.00 72.94 84 GLN A N 1
ATOM 640 C CA . GLN A 1 84 ? -18.388 6.765 16.720 1.00 72.94 84 GLN A CA 1
ATOM 641 C C . GLN A 1 84 ? -19.109 8.088 16.997 1.00 72.94 84 GLN A C 1
ATOM 643 O O . GLN A 1 84 ? -18.650 8.897 17.806 1.00 72.94 84 GLN A O 1
ATOM 648 N N . ASN A 1 85 ? -20.229 8.325 16.316 1.00 83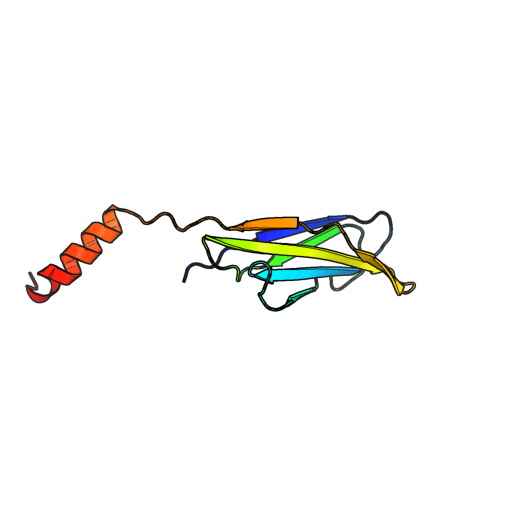.00 85 ASN A N 1
ATOM 649 C CA . ASN A 1 85 ? -21.089 9.452 16.647 1.00 83.00 85 ASN A CA 1
ATOM 650 C C . ASN A 1 85 ? -21.853 9.110 17.932 1.00 83.00 85 ASN A C 1
ATOM 652 O O . ASN A 1 85 ? -22.704 8.223 17.931 1.00 83.00 85 ASN A O 1
ATOM 656 N N . ILE A 1 86 ? -21.547 9.819 19.019 1.00 83.12 86 ILE A N 1
ATOM 657 C CA . ILE A 1 86 ? -22.131 9.574 20.344 1.00 83.12 86 ILE A CA 1
ATOM 658 C C . ILE A 1 86 ? -23.663 9.677 20.302 1.00 83.12 86 ILE A C 1
ATOM 660 O O . ILE A 1 86 ? -24.339 8.866 20.925 1.00 83.12 86 ILE A O 1
ATOM 664 N N . ILE A 1 87 ? -24.225 10.602 19.515 1.00 85.88 87 ILE A N 1
ATOM 665 C CA . ILE A 1 87 ? -25.681 10.751 19.380 1.00 85.88 87 ILE A CA 1
ATOM 666 C C . ILE A 1 87 ? -26.291 9.498 18.745 1.00 85.88 87 ILE A C 1
ATOM 668 O O . ILE A 1 87 ? -27.303 9.005 19.230 1.00 85.88 87 ILE A O 1
ATOM 672 N N . GLN A 1 88 ? -25.665 8.940 17.706 1.00 83.00 88 GLN A N 1
ATOM 673 C CA . GLN A 1 88 ? -26.152 7.704 17.085 1.00 83.00 88 GLN A CA 1
ATOM 674 C C . GLN A 1 88 ? -26.030 6.497 18.016 1.00 83.00 88 GLN A C 1
ATOM 676 O O . GLN A 1 88 ? -26.925 5.663 18.019 1.00 83.00 88 GLN A O 1
ATOM 681 N N . ILE A 1 89 ? -24.966 6.413 18.823 1.00 85.06 89 ILE A N 1
ATOM 682 C CA . ILE A 1 89 ? -24.830 5.356 19.838 1.00 85.06 89 ILE A CA 1
ATOM 683 C C . ILE A 1 89 ? -25.966 5.452 20.853 1.00 85.06 89 ILE A C 1
ATOM 685 O O . ILE A 1 89 ? -26.603 4.451 21.165 1.00 85.06 89 ILE A O 1
ATOM 689 N N . ILE A 1 90 ? -26.226 6.661 21.355 1.00 88.25 90 ILE A N 1
ATOM 690 C CA . ILE A 1 90 ? -27.305 6.908 22.309 1.00 88.25 90 ILE A CA 1
ATOM 691 C C . ILE A 1 90 ? -28.643 6.519 21.673 1.00 88.25 90 ILE A C 1
ATOM 693 O O . ILE A 1 90 ? -29.355 5.700 22.242 1.00 88.25 90 ILE A O 1
ATOM 697 N N . ILE A 1 91 ? -28.963 7.026 20.480 1.00 89.00 91 ILE A N 1
ATOM 698 C CA . ILE A 1 91 ? -30.214 6.699 19.775 1.00 89.00 91 ILE A CA 1
ATOM 699 C C . ILE A 1 91 ? -30.338 5.191 19.524 1.00 89.00 91 ILE A C 1
ATOM 701 O O . ILE A 1 91 ? -31.417 4.641 19.733 1.00 89.00 91 ILE A O 1
ATOM 705 N N . GLY A 1 92 ? -29.257 4.519 19.118 1.00 86.44 92 GLY A N 1
ATOM 706 C CA . GLY A 1 92 ? -29.222 3.068 18.927 1.00 86.44 92 GLY A CA 1
ATOM 707 C C . GLY A 1 92 ? -29.562 2.321 20.214 1.00 86.44 92 GLY A C 1
ATOM 708 O O . GLY A 1 92 ? -30.535 1.579 20.241 1.00 86.44 92 GLY A O 1
ATOM 709 N N . ASN A 1 93 ? -28.860 2.619 21.310 1.00 89.75 93 ASN A N 1
ATOM 710 C CA . ASN A 1 93 ? -29.127 2.008 22.615 1.00 89.75 93 ASN A CA 1
ATOM 711 C C . ASN A 1 93 ? -30.563 2.266 23.095 1.00 89.75 93 ASN A C 1
ATOM 713 O O . ASN A 1 93 ? -31.225 1.360 23.592 1.00 89.75 93 ASN A O 1
ATOM 717 N N . PHE A 1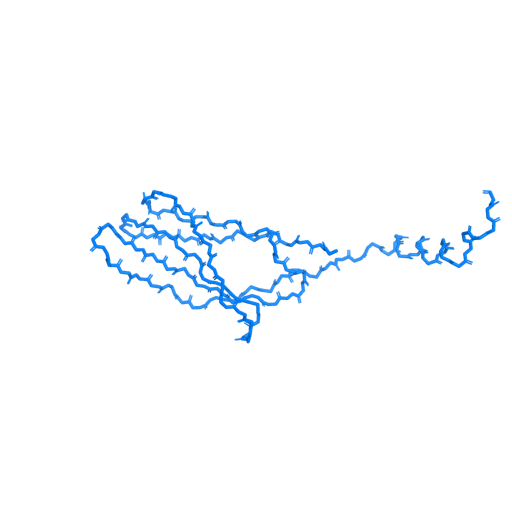 94 ? -31.067 3.494 22.944 1.00 91.19 94 PHE A N 1
ATOM 718 C CA . PHE A 1 94 ? -32.451 3.815 23.295 1.00 91.19 94 PHE A CA 1
ATOM 719 C C . PHE A 1 94 ? -33.450 3.044 22.422 1.00 91.19 94 PHE A C 1
ATOM 721 O O . PHE A 1 94 ? -34.446 2.547 22.938 1.00 91.19 94 PHE A O 1
ATOM 728 N N . THR A 1 95 ? -33.185 2.898 21.124 1.00 88.62 95 THR A N 1
ATOM 729 C CA . THR A 1 95 ? -34.043 2.131 20.208 1.00 88.62 95 THR A CA 1
ATOM 730 C C . THR A 1 95 ? -34.000 0.636 20.521 1.00 88.62 95 THR A C 1
ATOM 732 O O . THR A 1 95 ? -35.035 -0.016 20.478 1.00 88.62 95 THR A O 1
ATOM 735 N N . ASP A 1 96 ? -32.854 0.088 20.911 1.00 91.25 96 ASP A N 1
ATOM 736 C CA . ASP A 1 96 ? -32.742 -1.320 21.300 1.00 91.25 96 ASP A CA 1
ATOM 737 C C . ASP A 1 96 ? -33.500 -1.608 22.606 1.00 91.25 96 ASP A C 1
ATOM 739 O O . ASP A 1 96 ? -34.201 -2.613 22.718 1.00 91.25 96 ASP A O 1
ATOM 743 N N . ILE A 1 97 ? -33.407 -0.702 23.588 1.00 90.06 97 ILE A N 1
ATOM 744 C CA . ILE A 1 97 ? -34.060 -0.861 24.897 1.00 90.06 97 ILE A CA 1
ATOM 745 C C . ILE A 1 97 ? -35.567 -0.583 24.818 1.00 90.06 97 ILE A C 1
ATOM 747 O O . ILE A 1 97 ? -36.343 -1.253 25.500 1.00 90.06 97 ILE A O 1
ATOM 751 N N . PHE A 1 98 ? -35.996 0.398 24.018 1.00 90.81 98 PHE A N 1
ATOM 752 C CA . PHE A 1 98 ? -37.371 0.920 24.027 1.00 90.81 98 PHE A CA 1
ATOM 753 C C . PHE A 1 98 ? -38.111 0.804 22.688 1.00 90.81 98 PHE A C 1
ATOM 755 O O . PHE A 1 98 ? -39.285 1.156 22.611 1.00 90.81 98 PHE A O 1
ATOM 762 N N . GLY A 1 99 ? -37.489 0.282 21.631 1.00 81.31 99 GLY A N 1
ATOM 763 C CA . GLY A 1 99 ? -38.103 0.164 20.301 1.00 81.31 99 GLY A CA 1
ATOM 764 C C . GLY A 1 99 ? -39.305 -0.784 20.248 1.00 81.31 99 GLY A C 1
ATOM 765 O O . GLY A 1 99 ? -40.132 -0.689 19.342 1.00 81.31 99 GLY A O 1
ATOM 766 N N . TRP A 1 100 ? -39.453 -1.657 21.249 1.00 85.00 100 TRP A N 1
ATOM 767 C CA . TRP A 1 100 ? -40.640 -2.496 21.435 1.00 85.00 100 TRP A CA 1
ATOM 768 C C . TRP A 1 100 ? -41.890 -1.692 21.813 1.00 85.00 100 TRP A C 1
ATOM 770 O O . TRP A 1 100 ? -43.001 -2.158 21.571 1.00 85.00 100 TRP A O 1
ATOM 780 N N . ALA A 1 101 ? -41.726 -0.494 22.381 1.00 78.12 101 ALA A N 1
ATOM 781 C CA . ALA A 1 101 ? -42.828 0.284 22.932 1.00 78.12 101 ALA A CA 1
ATOM 782 C C . ALA A 1 101 ? -43.664 1.024 21.874 1.00 78.12 101 ALA A C 1
ATOM 784 O O . ALA A 1 101 ? -44.656 1.625 22.265 1.00 78.12 101 ALA A O 1
ATOM 785 N N . LYS A 1 102 ? -43.281 0.966 20.581 1.00 63.09 102 LYS A N 1
ATOM 786 C CA . LYS A 1 102 ? -43.963 1.571 19.411 1.00 63.09 102 LYS A CA 1
ATOM 787 C C . LYS A 1 102 ? -44.943 2.697 19.789 1.00 63.09 102 LYS A C 1
ATOM 789 O O . LYS A 1 102 ? -46.155 2.484 19.786 1.00 63.09 102 LYS A O 1
ATOM 794 N N . PHE A 1 103 ? -44.395 3.862 20.129 1.00 61.53 103 PHE A N 1
ATOM 795 C CA . PHE A 1 103 ? -45.157 5.110 20.181 1.00 61.53 103 PHE A CA 1
ATOM 796 C C . PHE A 1 103 ? -45.404 5.636 18.766 1.00 61.53 103 PHE A C 1
ATOM 798 O O . PHE A 1 103 ? -44.510 5.435 17.908 1.00 61.53 103 PHE A O 1
#

Sequence (103 aa):
DYKIQSIISGSTDELATGEILYKEGRTGDDKKFEVNSAPSFSHIGVITSFKSGVVYYFKVKSTDSAGNTVTSSDYALLTPKQRQNIIQIIIGNFTDIFGWAKF

Foldseek 3Di:
DQWDKDKDKDFDPAFWWKKKWKAWPPPGDIDIDTFDPGTDRMGIDIDGGHDAQTKMKIKMWIAHPVGDIDIGDIDIDGHHHDDDDVVVVVVVVCCVVCVVVPD

Secondary structure (DSSP, 8-state):
-PEEEEEEEEEEEEEEEEEEEEEETTTSPPEEEE--SS-EEEEEEEEEEEETT-EEEEEEEEEETT--EEEPPPEEEEPPPPPP-HHHHHHHHHHHHHGGG--

pLDDT: mean 91.23, std 7.47, range [61.53, 97.62]